Protein AF-0000000079072780 (afdb_homodimer)

Radius of gyration: 17.19 Å; Cα contacts (8 Å, |Δi|>4): 135; chains: 2; bounding box: 31×52×34 Å

Foldseek 3Di:
DDPVVVVVVVVVVVVVVVVLVVVLVVLLVQLVVCVVVPDDLVRSLVVCCVVCVVPDPSVVSVVSNVVD/DDPVVVVVVVVVVVVVVVVLVVVLVVLLVQLVVCVVVPDDLVRSLVVCCVVCVVPDPSVVSVVSNVVD

Structure (mmCIF, N/CA/C/O backbone):
data_AF-0000000079072780-model_v1
#
loop_
_entity.id
_entity.type
_entity.pdbx_description
1 polymer Transposase
#
loop_
_atom_site.group_PDB
_atom_site.id
_atom_site.type_symbol
_atom_site.label_atom_id
_atom_site.label_alt_id
_atom_site.label_comp_id
_atom_site.label_asym_id
_atom_site.label_entity_id
_atom_site.label_seq_id
_atom_site.pdbx_PDB_ins_code
_atom_site.Cartn_x
_atom_site.Cartn_y
_atom_site.Cartn_z
_atom_site.occupancy
_atom_site.B_iso_or_equiv
_atom_site.auth_seq_id
_atom_site.auth_comp_id
_atom_site.auth_asym_id
_atom_site.auth_atom_id
_atom_site.pdbx_PDB_model_num
ATOM 1 N N . MET A 1 1 ? 12.438 29.312 11.477 1 65.5 1 MET A N 1
ATOM 2 C CA . MET A 1 1 ? 11.305 28.688 10.812 1 65.5 1 MET A CA 1
ATOM 3 C C . MET A 1 1 ? 10 29.375 11.203 1 65.5 1 MET A C 1
ATOM 5 O O . MET A 1 1 ? 9.719 29.547 12.391 1 65.5 1 MET A O 1
ATOM 9 N N . ASP A 1 2 ? 9.375 30.031 10.156 1 84.44 2 ASP A N 1
ATOM 10 C CA . ASP A 1 2 ? 8.117 30.656 10.562 1 84.44 2 ASP A CA 1
ATOM 11 C C . ASP A 1 2 ? 7.027 29.609 10.781 1 84.44 2 ASP A C 1
ATOM 13 O O . ASP A 1 2 ? 7.254 28.422 10.562 1 84.44 2 ASP A O 1
ATOM 17 N N . TYR A 1 3 ? 5.973 30.078 11.461 1 81.06 3 TYR A N 1
ATOM 18 C CA . TYR A 1 3 ? 4.859 29.219 11.852 1 81.06 3 TYR A CA 1
ATOM 19 C C . TYR A 1 3 ? 4.363 28.391 10.672 1 81.06 3 TYR A C 1
ATOM 21 O O . TYR A 1 3 ? 4.102 27.203 10.805 1 81.06 3 TYR A O 1
ATOM 29 N N . GLU A 1 4 ? 4.332 28.953 9.531 1 85.56 4 GLU A N 1
ATOM 30 C CA . GLU A 1 4 ? 3.871 28.266 8.328 1 85.56 4 GLU A CA 1
ATOM 31 C C . GLU A 1 4 ? 4.848 27.172 7.906 1 85.56 4 GLU A C 1
ATOM 33 O O . GLU A 1 4 ? 4.43 26.109 7.473 1 85.56 4 GLU A O 1
ATOM 38 N N . GLU A 1 5 ? 6.113 27.453 8.078 1 88.81 5 GLU A N 1
ATOM 39 C CA . GLU A 1 5 ? 7.129 26.453 7.73 1 88.81 5 GLU A CA 1
ATOM 40 C C . GLU A 1 5 ? 7.039 25.234 8.633 1 88.81 5 GLU A C 1
ATOM 42 O O . GLU A 1 5 ? 7.223 24.109 8.18 1 88.81 5 GLU A O 1
ATOM 47 N N . LYS A 1 6 ? 6.715 25.5 9.844 1 85.62 6 LYS A N 1
ATOM 48 C CA . LYS A 1 6 ? 6.574 24.406 10.797 1 85.62 6 LYS A CA 1
ATOM 49 C C . LYS A 1 6 ? 5.363 23.531 10.469 1 85.62 6 LYS A C 1
ATOM 51 O O . LYS A 1 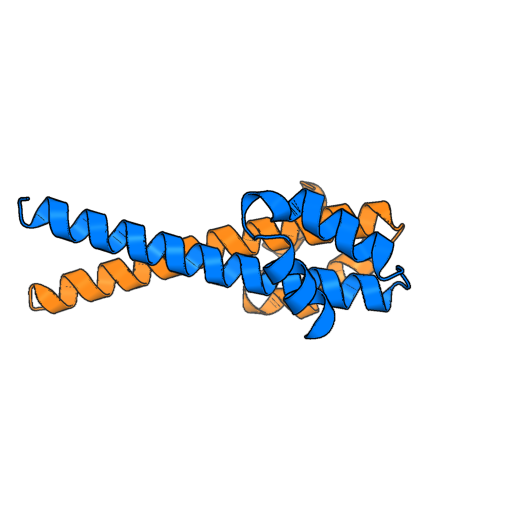6 ? 5.43 22.312 10.562 1 85.62 6 LYS A O 1
ATOM 56 N N . ILE A 1 7 ? 4.281 24.141 10.094 1 89 7 ILE A N 1
ATOM 57 C CA . ILE A 1 7 ? 3.068 23.422 9.734 1 89 7 ILE A CA 1
ATOM 58 C C . ILE A 1 7 ? 3.334 22.547 8.508 1 89 7 ILE A C 1
ATOM 60 O O . ILE A 1 7 ? 2.955 21.375 8.477 1 89 7 ILE A O 1
ATOM 64 N N . LEU A 1 8 ? 4.004 23 7.574 1 92.12 8 LEU A N 1
ATOM 65 C CA . LEU A 1 8 ? 4.301 22.281 6.34 1 92.12 8 LEU A CA 1
ATOM 66 C C . LEU A 1 8 ? 5.199 21.078 6.617 1 92.12 8 LEU A C 1
ATOM 68 O O . LEU A 1 8 ? 5.012 20.016 6.027 1 92.12 8 LEU A O 1
ATOM 72 N N . GLU A 1 9 ? 6.109 21.281 7.453 1 93.19 9 GLU A N 1
ATOM 73 C CA . GLU A 1 9 ? 6.988 20.172 7.824 1 93.19 9 GLU A CA 1
ATOM 74 C C . GLU A 1 9 ? 6.211 19.062 8.516 1 93.19 9 GLU A C 1
ATOM 76 O O . GLU A 1 9 ? 6.422 17.875 8.219 1 93.19 9 GLU A O 1
ATOM 81 N N . ARG A 1 10 ? 5.371 19.422 9.344 1 94.25 10 ARG A N 1
ATOM 82 C CA . ARG A 1 10 ? 4.562 18.438 10.055 1 94.25 10 ARG A CA 1
ATOM 83 C C . ARG A 1 10 ? 3.617 17.719 9.109 1 94.25 10 ARG A C 1
ATOM 85 O O . ARG A 1 10 ? 3.375 16.516 9.258 1 94.25 10 ARG A O 1
ATOM 92 N N . GLU A 1 11 ? 3.154 18.406 8.211 1 95.69 11 GLU A N 1
ATOM 93 C CA . GLU A 1 11 ? 2.311 17.812 7.184 1 95.69 11 GLU A CA 1
ATOM 94 C C . GLU A 1 11 ? 3.086 16.781 6.359 1 95.69 11 GLU A C 1
ATOM 96 O O . GLU A 1 11 ? 2.578 15.695 6.074 1 95.69 11 GLU A O 1
ATOM 101 N N . GLN A 1 12 ? 4.168 17.172 5.996 1 96.94 12 GLN A N 1
ATOM 102 C CA . GLN A 1 12 ? 4.996 16.266 5.199 1 96.94 12 GLN A CA 1
ATOM 103 C C . GLN A 1 12 ? 5.352 15.008 5.98 1 96.94 12 GLN A C 1
ATOM 105 O O . GLN A 1 12 ? 5.32 13.906 5.434 1 96.94 12 GLN A O 1
ATOM 110 N N . ASP A 1 13 ? 5.688 15.258 7.184 1 97.25 13 ASP A N 1
ATOM 111 C CA . ASP A 1 13 ? 5.992 14.109 8.031 1 97.25 13 ASP A CA 1
ATOM 112 C C . ASP A 1 13 ? 4.789 13.18 8.148 1 97.25 13 ASP A C 1
ATOM 114 O O . ASP A 1 13 ? 4.938 11.953 8.062 1 97.25 13 ASP A O 1
ATOM 118 N N . ALA A 1 14 ? 3.656 13.719 8.336 1 97.88 14 ALA A N 1
ATOM 119 C CA . ALA A 1 14 ? 2.432 12.938 8.461 1 97.88 14 ALA A CA 1
ATOM 120 C C . ALA A 1 14 ? 2.131 12.18 7.168 1 97.88 14 ALA A C 1
ATOM 122 O O . ALA A 1 14 ? 1.718 11.016 7.207 1 97.88 14 ALA A O 1
ATOM 123 N N . ARG A 1 15 ? 2.289 12.844 6.09 1 98.25 15 ARG A N 1
ATOM 124 C CA . ARG A 1 15 ? 2.057 12.203 4.801 1 98.25 15 ARG A CA 1
ATOM 125 C C . ARG A 1 15 ? 2.977 11 4.609 1 98.25 15 ARG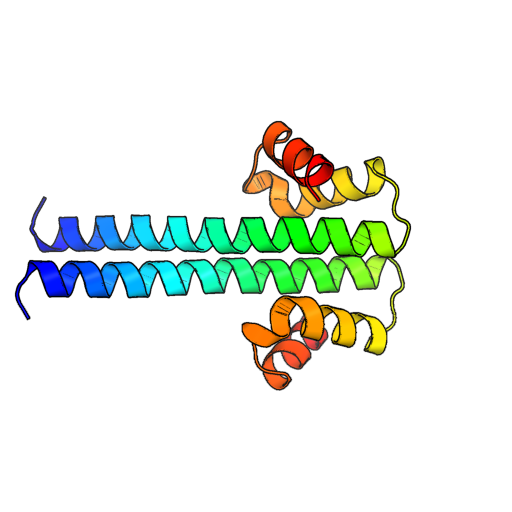 A C 1
ATOM 127 O O . ARG A 1 15 ? 2.537 9.945 4.152 1 98.25 15 ARG A O 1
ATOM 134 N N . GLU A 1 16 ? 4.176 11.234 4.953 1 98.06 16 GLU A N 1
ATOM 135 C CA . GLU A 1 16 ? 5.145 10.148 4.82 1 98.06 16 GLU A CA 1
ATOM 136 C C . GLU A 1 16 ? 4.789 8.977 5.73 1 98.06 16 GLU A C 1
ATOM 138 O O . GLU A 1 16 ? 4.941 7.82 5.344 1 98.06 16 GLU A O 1
ATOM 143 N N . GLU A 1 17 ? 4.371 9.297 6.863 1 97.88 17 GLU A N 1
ATOM 144 C CA . GLU A 1 17 ? 3.928 8.242 7.773 1 97.88 17 GLU A CA 1
ATOM 145 C C . GLU A 1 17 ? 2.732 7.488 7.203 1 97.88 17 GLU A C 1
ATOM 147 O O . GLU A 1 17 ? 2.686 6.258 7.266 1 97.88 17 GLU A O 1
ATOM 152 N N . GLY A 1 18 ? 1.812 8.211 6.73 1 98.31 18 GLY A N 1
ATOM 153 C CA . GLY A 1 18 ? 0.673 7.582 6.078 1 98.31 18 GLY A CA 1
ATOM 154 C C . GLY A 1 18 ? 1.067 6.699 4.91 1 98.31 18 GLY A C 1
ATOM 155 O O . GLY A 1 18 ? 0.564 5.582 4.773 1 98.31 18 GLY A O 1
ATOM 156 N N . LYS A 1 19 ? 1.923 7.227 4.16 1 98.5 19 LYS A N 1
ATOM 157 C CA . LYS A 1 19 ? 2.396 6.465 3.008 1 98.5 19 LYS A CA 1
ATOM 158 C C . LYS A 1 19 ? 3.043 5.152 3.443 1 98.5 19 LYS A C 1
ATOM 160 O O . LYS A 1 19 ? 2.781 4.102 2.855 1 98.5 19 LYS A O 1
ATOM 165 N N . GLU A 1 20 ? 3.828 5.273 4.426 1 98.12 20 GLU A N 1
ATOM 166 C CA . GLU A 1 20 ? 4.48 4.074 4.945 1 98.12 20 GLU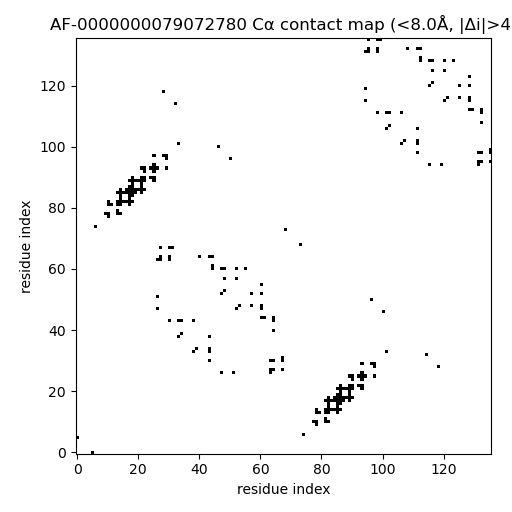 A CA 1
ATOM 167 C C . GLU A 1 20 ? 3.455 3.062 5.445 1 98.12 20 GLU A C 1
ATOM 169 O O . GLU A 1 20 ? 3.611 1.857 5.234 1 98.12 20 GLU A O 1
ATOM 174 N N . GLU A 1 21 ? 2.471 3.521 6.09 1 97.94 21 GLU A N 1
ATOM 175 C CA . GLU A 1 21 ? 1.407 2.635 6.555 1 97.94 21 GLU A CA 1
ATOM 176 C C . GLU A 1 21 ? 0.751 1.904 5.387 1 97.94 21 GLU A C 1
ATOM 178 O O . GLU A 1 21 ? 0.509 0.698 5.461 1 97.94 21 GLU A O 1
ATOM 183 N N . GLY A 1 22 ? 0.463 2.635 4.348 1 98.25 22 GLY A N 1
ATOM 184 C CA . GLY A 1 22 ? -0.118 2.025 3.162 1 98.25 22 GLY A CA 1
ATOM 185 C C . GLY A 1 22 ? 0.795 1.008 2.506 1 98.25 22 GLY A C 1
ATOM 186 O O . GLY A 1 22 ? 0.343 -0.056 2.078 1 98.25 22 GLY A O 1
ATOM 187 N N . LEU A 1 23 ? 2.02 1.329 2.477 1 98.44 23 LEU A N 1
ATOM 188 C CA . LEU A 1 23 ? 2.996 0.439 1.858 1 98.44 23 LEU A CA 1
ATOM 189 C C . LEU A 1 23 ? 3.143 -0.849 2.662 1 98.44 23 LEU A C 1
ATOM 191 O O . LEU A 1 23 ? 3.213 -1.938 2.088 1 98.44 23 LEU A O 1
ATOM 195 N N . LYS A 1 24 ? 3.146 -0.703 3.941 1 98.06 24 LYS A N 1
ATOM 196 C CA . LYS A 1 24 ? 3.258 -1.888 4.789 1 98.06 24 LYS A CA 1
ATOM 197 C C . LYS A 1 24 ? 2.068 -2.822 4.586 1 98.06 24 LYS A C 1
ATOM 199 O O . LYS A 1 24 ? 2.238 -4.039 4.508 1 98.06 24 LYS A O 1
ATOM 204 N N . ARG A 1 25 ? 0.965 -2.236 4.512 1 97.5 25 ARG A N 1
ATOM 205 C CA . ARG A 1 25 ? -0.217 -3.051 4.246 1 97.5 25 ARG A CA 1
ATOM 206 C C . ARG A 1 25 ? -0.115 -3.738 2.891 1 97.5 25 ARG A C 1
ATOM 208 O O . ARG A 1 25 ? -0.452 -4.918 2.76 1 97.5 25 ARG A O 1
ATOM 215 N N . GLY A 1 26 ? 0.344 -3.008 1.902 1 98 26 GLY A N 1
ATOM 216 C CA . GLY A 1 26 ? 0.527 -3.58 0.578 1 98 26 GLY A CA 1
ATOM 217 C C . GLY A 1 26 ? 1.47 -4.77 0.567 1 98 26 GLY A C 1
ATOM 218 O O . GLY A 1 26 ? 1.195 -5.781 -0.083 1 98 26 GLY A O 1
ATOM 219 N N . VAL A 1 27 ? 2.496 -4.645 1.298 1 98.19 27 VAL A N 1
ATOM 220 C CA . VAL A 1 27 ? 3.473 -5.723 1.385 1 98.19 27 VAL A CA 1
ATOM 221 C C . VAL A 1 27 ? 2.814 -6.969 1.974 1 98.19 27 VAL A C 1
ATOM 223 O O . VAL A 1 27 ? 2.965 -8.07 1.439 1 98.19 27 VAL A O 1
ATOM 226 N N . LYS A 1 28 ? 2.094 -6.785 3.006 1 97.44 28 LYS A N 1
ATOM 227 C CA . LYS A 1 28 ? 1.47 -7.914 3.688 1 97.44 28 LYS A CA 1
ATOM 228 C C . LYS A 1 28 ? 0.451 -8.609 2.785 1 97.44 28 LYS A C 1
ATOM 230 O O . LYS A 1 28 ? 0.376 -9.836 2.754 1 97.44 28 LYS A O 1
ATOM 235 N N . ILE A 1 29 ? -0.242 -7.828 2.09 1 97.19 29 ILE A N 1
ATOM 236 C CA . ILE A 1 29 ? -1.249 -8.367 1.183 1 97.19 29 ILE A CA 1
ATOM 237 C C . ILE A 1 29 ? -0.567 -9.133 0.051 1 97.19 29 ILE A C 1
ATOM 239 O O . ILE A 1 29 ? -1.007 -10.219 -0.323 1 97.19 29 ILE A O 1
ATOM 243 N N . LEU A 1 30 ? 0.454 -8.594 -0.52 1 97.31 30 LEU A N 1
ATOM 244 C CA . LEU A 1 30 ? 1.192 -9.266 -1.584 1 97.31 30 LEU A CA 1
ATOM 245 C C . LEU A 1 30 ? 1.716 -10.617 -1.112 1 97.31 30 LEU A C 1
ATOM 247 O O . LEU A 1 30 ? 1.527 -11.633 -1.79 1 97.31 30 LEU A O 1
ATOM 251 N N . VAL A 1 31 ? 2.34 -10.609 0.068 1 97.31 31 VAL A N 1
ATOM 252 C CA . VAL A 1 31 ? 2.918 -11.836 0.608 1 97.31 31 VAL A CA 1
ATOM 253 C C . VAL A 1 31 ? 1.826 -12.891 0.776 1 97.31 31 VAL A C 1
ATOM 255 O O . VAL A 1 31 ? 1.97 -14.023 0.304 1 97.31 31 VAL A O 1
ATOM 258 N N . SER A 1 32 ? 0.733 -12.477 1.414 1 96 32 SER A N 1
ATOM 259 C CA . SER A 1 32 ? -0.363 -13.406 1.656 1 96 32 SER A CA 1
ATOM 260 C C . SER A 1 32 ? -0.92 -13.961 0.347 1 96 32 SER A C 1
ATOM 262 O O . SER A 1 32 ? -1.194 -15.156 0.238 1 96 32 SER A O 1
ATOM 264 N N . SER A 1 33 ? -1.058 -13.148 -0.637 1 94.38 33 SER A N 1
ATOM 265 C CA . SER A 1 33 ? -1.631 -13.547 -1.918 1 94.38 33 SER A CA 1
ATOM 266 C C . SER A 1 33 ? -0.71 -14.516 -2.656 1 94.38 33 SER A C 1
ATOM 268 O O . SER A 1 33 ? -1.168 -15.516 -3.211 1 94.38 33 SER A O 1
ATOM 270 N N . LEU A 1 34 ? 0.53 -14.266 -2.645 1 93.69 34 LEU A N 1
ATOM 271 C CA . LEU A 1 34 ? 1.488 -15.102 -3.359 1 93.69 34 LEU A CA 1
ATOM 272 C C . LEU A 1 34 ? 1.656 -16.453 -2.668 1 93.69 34 LEU A C 1
ATOM 274 O O . LEU A 1 34 ? 1.853 -17.469 -3.33 1 93.69 34 LEU A O 1
ATOM 278 N N . LYS A 1 35 ? 1.539 -16.438 -1.363 1 93.69 35 LYS A N 1
ATOM 279 C CA . LYS A 1 35 ? 1.539 -17.703 -0.644 1 93.69 35 LYS A CA 1
ATOM 280 C C . LYS A 1 35 ? 0.334 -18.562 -1.033 1 93.69 35 LYS A C 1
ATOM 282 O O . LYS A 1 35 ? 0.465 -19.766 -1.246 1 93.69 35 LYS A 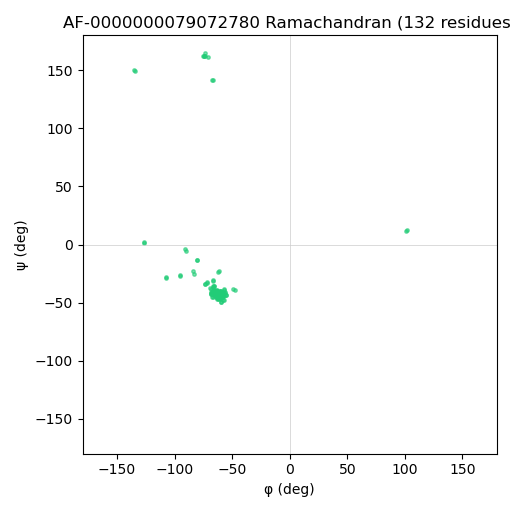O 1
ATOM 287 N N . ARG A 1 36 ? -0.693 -17.891 -1.177 1 89 36 ARG A N 1
ATOM 288 C CA . ARG A 1 36 ? -1.924 -18.578 -1.525 1 89 36 ARG A CA 1
ATOM 289 C C . ARG A 1 36 ? -1.833 -19.188 -2.924 1 89 36 ARG A C 1
ATOM 291 O O . ARG A 1 36 ? -2.385 -20.25 -3.184 1 89 36 ARG A O 1
ATOM 298 N N . THR A 1 37 ? -1.1 -18.578 -3.82 1 86.81 37 THR A N 1
ATOM 299 C CA . THR A 1 37 ? -1.002 -19.047 -5.195 1 86.81 37 THR A CA 1
ATOM 300 C C . THR A 1 37 ? 0.152 -20.047 -5.348 1 86.81 37 THR A C 1
ATOM 302 O O . THR A 1 37 ? 0.405 -20.547 -6.445 1 86.81 37 THR A O 1
ATOM 305 N N . GLY A 1 38 ? 0.899 -20.234 -4.324 1 87.19 38 GLY A N 1
ATOM 306 C CA . GLY A 1 38 ? 1.858 -21.328 -4.312 1 87.19 38 GLY A CA 1
ATOM 307 C C . GLY A 1 38 ? 3.279 -20.875 -4.594 1 87.19 38 GLY A C 1
ATOM 308 O O . GLY A 1 38 ? 4.148 -21.703 -4.891 1 87.19 38 GLY A O 1
ATOM 309 N N . ASN A 1 39 ? 3.525 -19.656 -4.562 1 91.81 39 ASN A N 1
ATOM 310 C CA . ASN A 1 39 ? 4.887 -19.156 -4.754 1 91.81 39 ASN A CA 1
ATOM 311 C C . ASN A 1 39 ? 5.793 -19.562 -3.594 1 91.81 39 ASN A C 1
ATOM 313 O O . ASN A 1 39 ? 5.363 -19.578 -2.439 1 91.81 39 ASN A O 1
ATOM 317 N N . THR A 1 40 ? 6.984 -19.875 -3.961 1 94.12 40 THR A N 1
ATOM 318 C CA . THR A 1 40 ? 7.953 -20.234 -2.926 1 94.12 40 THR A CA 1
ATOM 319 C C . THR A 1 40 ? 8.414 -18.984 -2.174 1 94.12 40 THR A C 1
ATOM 321 O O . THR A 1 40 ? 8.211 -17.859 -2.641 1 94.12 40 THR A O 1
ATOM 324 N N . LYS A 1 41 ? 9.016 -19.141 -0.96 1 94.88 41 LYS A N 1
ATOM 325 C CA . LYS A 1 41 ? 9.555 -18.031 -0.183 1 94.88 41 LYS A CA 1
ATOM 326 C C . LYS A 1 41 ? 10.562 -17.219 -1.001 1 94.88 41 LYS A C 1
ATOM 328 O O . LYS A 1 41 ? 10.594 -15.992 -0.922 1 94.88 41 LYS A O 1
ATOM 333 N N . GLN A 1 42 ? 11.398 -17.875 -1.692 1 95.81 42 GLN A N 1
ATOM 334 C CA . GLN A 1 42 ? 12.422 -17.234 -2.508 1 95.81 42 GLN A CA 1
ATOM 335 C C . GLN A 1 42 ? 11.789 -16.359 -3.588 1 95.81 42 GLN A C 1
ATOM 337 O O . GLN A 1 42 ? 12.25 -15.242 -3.842 1 95.81 42 GLN A O 1
ATOM 342 N N . GLU A 1 43 ? 10.773 -16.891 -4.18 1 94.25 43 GLU A N 1
ATOM 343 C CA . GLU A 1 43 ? 10.078 -16.141 -5.219 1 94.25 43 GLU A CA 1
ATOM 344 C C . GLU A 1 43 ? 9.406 -14.898 -4.641 1 94.25 43 GLU A C 1
ATOM 346 O O . GLU A 1 43 ? 9.461 -13.828 -5.242 1 94.25 43 GLU A O 1
ATOM 351 N N . ILE A 1 44 ? 8.797 -15.102 -3.51 1 96.38 44 ILE A N 1
ATOM 352 C CA . ILE A 1 44 ? 8.102 -14 -2.855 1 96.38 44 ILE A CA 1
ATOM 353 C C . ILE A 1 44 ? 9.102 -12.922 -2.459 1 96.38 44 ILE A C 1
ATOM 355 O O . ILE A 1 44 ? 8.883 -11.734 -2.717 1 96.38 44 ILE A O 1
ATOM 359 N N . MET A 1 45 ? 10.258 -13.312 -1.862 1 96.88 45 MET A N 1
ATOM 360 C CA . MET A 1 45 ? 11.273 -12.359 -1.444 1 96.88 45 MET A CA 1
ATOM 361 C C . MET A 1 45 ? 11.805 -11.57 -2.639 1 96.88 45 MET A C 1
ATOM 363 O O . MET A 1 45 ? 12.039 -10.367 -2.541 1 96.88 45 MET A O 1
ATOM 367 N N . HIS A 1 46 ? 11.992 -12.188 -3.734 1 96.25 46 HIS A N 1
ATOM 368 C CA . HIS A 1 46 ? 12.469 -11.523 -4.941 1 96.25 46 HIS A CA 1
ATOM 369 C C . HIS A 1 46 ? 11.492 -10.445 -5.398 1 96.25 46 HIS A C 1
ATOM 371 O O . HIS A 1 46 ? 11.898 -9.328 -5.73 1 96.25 46 HIS A O 1
ATOM 377 N N . LEU A 1 47 ? 10.203 -10.789 -5.383 1 95.38 47 LEU A N 1
ATOM 378 C CA . LEU A 1 47 ? 9.18 -9.828 -5.789 1 95.38 47 LEU A CA 1
ATOM 379 C C . LEU A 1 47 ? 9.102 -8.664 -4.805 1 95.38 47 LEU A C 1
ATOM 381 O O . LEU A 1 47 ? 8.914 -7.516 -5.211 1 95.38 47 LEU A O 1
ATOM 385 N N . LEU A 1 48 ? 9.227 -8.977 -3.506 1 97.5 48 LEU A N 1
ATOM 386 C CA . LEU A 1 48 ? 9.242 -7.918 -2.504 1 97.5 48 LEU A CA 1
ATOM 387 C C . LEU A 1 48 ? 10.414 -6.969 -2.73 1 97.5 48 LEU A C 1
ATOM 389 O O . LEU A 1 48 ? 10.25 -5.746 -2.668 1 97.5 48 LEU A O 1
ATOM 393 N N . GLU A 1 49 ? 11.555 -7.488 -2.967 1 97.5 49 GLU A N 1
ATOM 394 C CA . GLU A 1 49 ? 12.734 -6.668 -3.197 1 97.5 49 GLU A CA 1
ATOM 395 C C . GLU A 1 49 ? 12.562 -5.785 -4.43 1 97.5 49 GLU A C 1
ATOM 397 O O . GLU A 1 49 ? 12.914 -4.602 -4.41 1 97.5 49 GLU A O 1
ATOM 402 N N . GLN A 1 50 ? 12.031 -6.277 -5.438 1 96.81 50 GLN A N 1
ATOM 403 C CA . GLN A 1 50 ? 11.836 -5.562 -6.695 1 96.81 50 GLN A CA 1
ATOM 404 C C . GLN A 1 50 ? 10.852 -4.41 -6.531 1 96.81 50 GLN A C 1
ATOM 406 O O . GLN A 1 50 ? 11.039 -3.34 -7.113 1 96.81 50 GLN A O 1
ATOM 411 N N . ASN A 1 51 ? 9.812 -4.699 -5.832 1 97.31 51 ASN A N 1
ATOM 412 C CA . ASN A 1 51 ? 8.703 -3.75 -5.812 1 97.31 51 ASN A CA 1
ATOM 413 C C . ASN A 1 51 ? 8.781 -2.824 -4.602 1 97.31 51 ASN A C 1
ATOM 415 O O . ASN A 1 51 ? 8.297 -1.692 -4.648 1 97.31 51 ASN A O 1
ATOM 419 N N . TYR A 1 52 ? 9.445 -3.346 -3.51 1 98.06 52 TYR A N 1
ATOM 420 C CA . TYR A 1 52 ? 9.414 -2.578 -2.27 1 98.06 52 TYR A CA 1
ATOM 421 C C . TYR A 1 52 ? 10.82 -2.344 -1.733 1 98.06 52 TYR A C 1
ATOM 423 O O . TYR A 1 52 ? 10.992 -1.739 -0.673 1 98.06 52 TYR A O 1
ATOM 431 N N . GLY A 1 53 ? 11.766 -2.805 -2.439 1 97.44 53 GLY A N 1
ATOM 432 C CA . GLY A 1 53 ? 13.141 -2.713 -1.979 1 97.44 53 GLY A CA 1
ATOM 433 C C . GLY A 1 53 ? 13.617 -1.284 -1.801 1 97.44 53 GLY A C 1
ATOM 434 O O . GLY A 1 53 ? 14.594 -1.032 -1.088 1 97.44 53 GLY A O 1
ATOM 435 N N . SER A 1 54 ? 12.992 -0.286 -2.482 1 97.19 54 SER A N 1
ATOM 436 C CA . SER A 1 54 ? 13.344 1.12 -2.318 1 97.19 54 SER A CA 1
ATOM 437 C C . SER A 1 54 ? 12.695 1.714 -1.074 1 97.19 54 SER A C 1
ATOM 439 O O . SER A 1 54 ? 13.078 2.795 -0.622 1 97.19 54 SER A O 1
ATOM 441 N N . ASP A 1 55 ? 11.781 0.986 -0.564 1 97.69 55 ASP A N 1
ATOM 442 C CA . ASP A 1 55 ? 11.008 1.513 0.553 1 97.69 55 ASP A CA 1
ATOM 443 C C . ASP A 1 55 ? 11.391 0.823 1.861 1 97.69 55 ASP A C 1
ATOM 445 O O . ASP A 1 55 ? 11.258 1.409 2.938 1 97.69 55 ASP A O 1
ATOM 449 N N . PHE A 1 56 ? 11.82 -0.355 1.852 1 98 56 PHE A N 1
ATOM 450 C CA . PHE A 1 56 ? 12.109 -1.164 3.029 1 98 56 PHE A CA 1
ATOM 451 C C . PHE A 1 56 ? 13.445 -1.879 2.883 1 98 56 PHE A C 1
ATOM 453 O O . PHE A 1 56 ? 13.852 -2.223 1.771 1 98 56 PHE A O 1
ATOM 460 N N . THR A 1 57 ? 14.039 -2.066 4.023 1 97.31 57 THR A N 1
ATOM 461 C CA . THR A 1 57 ? 15.273 -2.844 4.02 1 97.31 57 THR A CA 1
ATOM 462 C C . THR A 1 57 ? 14.984 -4.328 3.832 1 97.31 57 THR A C 1
ATOM 464 O O . THR A 1 57 ? 13.852 -4.773 4.043 1 97.31 57 THR A O 1
ATOM 467 N N . ASP A 1 58 ? 16.047 -5.086 3.436 1 96.12 58 ASP A N 1
ATOM 468 C CA . ASP A 1 58 ? 15.898 -6.531 3.297 1 96.12 58 ASP A CA 1
ATOM 469 C C . ASP A 1 58 ? 15.414 -7.164 4.598 1 96.12 58 ASP A C 1
ATOM 471 O O . ASP A 1 58 ? 14.594 -8.086 4.574 1 96.12 58 ASP A O 1
ATOM 475 N N . GLU A 1 59 ? 15.977 -6.664 5.66 1 97.12 59 GLU A N 1
ATOM 476 C CA . GLU A 1 59 ? 15.594 -7.199 6.961 1 97.12 59 GLU A CA 1
ATOM 477 C C . GLU A 1 59 ? 14.109 -6.977 7.234 1 97.12 59 GLU A C 1
ATOM 479 O O . GLU A 1 59 ? 13.422 -7.875 7.727 1 97.12 59 GLU A O 1
ATOM 484 N N . GLN A 1 60 ? 13.617 -5.84 6.941 1 97.44 60 GLN A N 1
ATOM 485 C CA . GLN A 1 60 ? 12.203 -5.539 7.105 1 97.44 60 GLN A CA 1
ATOM 486 C C . GLN A 1 60 ? 11.344 -6.43 6.215 1 97.44 60 GLN A C 1
ATOM 488 O O . GLN A 1 60 ? 10.32 -6.953 6.652 1 97.44 60 GLN A O 1
ATOM 493 N N . LEU A 1 61 ? 11.719 -6.559 5.031 1 97.88 61 LEU A N 1
ATOM 494 C CA . LEU A 1 61 ? 10.977 -7.395 4.098 1 97.88 61 LEU A CA 1
ATOM 495 C C . LEU A 1 61 ? 10.93 -8.844 4.578 1 97.88 61 LEU A C 1
ATOM 497 O O . LEU A 1 61 ? 9.898 -9.5 4.48 1 97.88 61 LEU A O 1
ATOM 501 N N . GLU A 1 62 ? 12.031 -9.336 5.07 1 97 62 GLU A N 1
ATOM 502 C CA . GLU A 1 62 ? 12.07 -10.68 5.637 1 97 62 GLU A CA 1
ATOM 503 C C . GLU A 1 62 ? 11.102 -10.82 6.809 1 97 62 GLU A 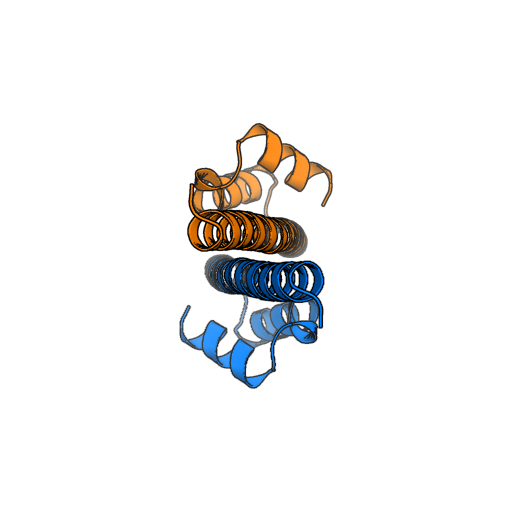C 1
ATOM 505 O O . GLU A 1 62 ? 10.453 -11.852 6.969 1 97 62 GLU A O 1
ATOM 510 N N . ASN A 1 63 ? 11.062 -9.82 7.598 1 97.38 63 ASN A N 1
ATOM 511 C CA . ASN A 1 63 ? 10.141 -9.836 8.727 1 97.38 63 ASN A CA 1
ATOM 512 C C . ASN A 1 63 ? 8.688 -9.883 8.258 1 97.38 63 ASN A C 1
ATOM 514 O O . ASN A 1 63 ? 7.867 -10.594 8.852 1 97.38 63 ASN A O 1
ATOM 518 N N . PHE A 1 64 ? 8.398 -9.141 7.242 1 96.44 64 PHE A N 1
ATOM 519 C CA . PHE A 1 64 ? 7.047 -9.172 6.691 1 96.44 64 PHE A CA 1
ATOM 520 C C . PHE A 1 64 ? 6.695 -10.578 6.207 1 96.44 64 PHE A C 1
ATOM 522 O O . PHE A 1 64 ? 5.574 -11.047 6.406 1 96.44 64 PHE A O 1
ATOM 529 N N . LEU A 1 65 ? 7.656 -11.148 5.477 1 95.81 65 LEU A N 1
ATOM 530 C CA . LEU A 1 65 ? 7.465 -12.5 4.945 1 95.81 65 LEU A CA 1
ATOM 531 C C . LEU A 1 65 ? 7.176 -13.484 6.07 1 95.81 65 LEU A C 1
ATOM 533 O O . LEU A 1 65 ? 6.32 -14.367 5.922 1 95.81 65 LEU A O 1
ATOM 537 N N . LYS A 1 66 ? 7.879 -13.281 7.184 1 93.56 66 LYS A N 1
ATOM 538 C CA . LYS A 1 66 ? 7.738 -14.195 8.312 1 93.56 66 LYS A CA 1
ATOM 539 C C . LYS A 1 66 ? 6.41 -13.984 9.031 1 93.56 66 LYS A C 1
ATOM 541 O O . LYS A 1 66 ? 5.805 -14.938 9.531 1 93.56 66 LYS A O 1
ATOM 546 N N . GLU A 1 67 ? 5.91 -12.773 9.094 1 90.69 67 GLU A N 1
ATOM 547 C CA . GLU A 1 67 ? 4.723 -12.398 9.852 1 90.69 67 GLU A CA 1
ATOM 548 C C . GLU A 1 67 ? 3.449 -12.695 9.07 1 90.69 67 GLU A C 1
ATOM 550 O O . GLU A 1 67 ? 2.359 -12.75 9.648 1 90.69 67 GLU A O 1
ATOM 555 N N . SER A 1 68 ? 3.594 -12.719 7.848 1 82.75 68 SER A N 1
ATOM 556 C CA . SER A 1 68 ? 2.408 -12.875 7.012 1 82.75 68 SER A CA 1
ATOM 557 C C . SER A 1 68 ? 2.131 -14.344 6.707 1 82.75 68 SER A C 1
ATOM 559 O O . SER A 1 68 ? 0.973 -14.75 6.613 1 82.75 68 SER A O 1
ATOM 561 N N . MET B 1 1 ? -11.836 27.047 16.109 1 65.25 1 MET B N 1
ATOM 562 C CA . MET B 1 1 ? -10.719 26.109 16.062 1 65.25 1 MET B CA 1
ATOM 563 C C . MET B 1 1 ? -9.406 26.812 16.406 1 65.25 1 MET B C 1
ATOM 565 O O . MET B 1 1 ? -9.102 27.859 15.836 1 65.25 1 MET B O 1
ATOM 569 N N . ASP B 1 2 ? -8.812 26.359 17.594 1 84.31 2 ASP B N 1
ATOM 570 C CA . ASP B 1 2 ? -7.551 27.016 17.875 1 84.31 2 ASP B CA 1
ATOM 571 C C . ASP B 1 2 ? -6.457 26.578 16.906 1 84.31 2 ASP B C 1
ATOM 573 O O . ASP B 1 2 ? -6.668 25.656 16.109 1 84.31 2 ASP B O 1
ATOM 577 N N . TYR B 1 3 ? -5.406 27.422 16.859 1 81.31 3 TYR B N 1
ATOM 578 C CA . TYR B 1 3 ? -4.289 27.203 15.945 1 81.31 3 TYR B CA 1
ATOM 579 C C . TYR B 1 3 ? -3.787 25.766 16 1 81.31 3 TYR B C 1
ATOM 581 O O . TYR B 1 3 ? -3.52 25.156 14.977 1 81.31 3 TYR B O 1
ATOM 589 N N . GLU B 1 4 ? -3.756 25.219 17.141 1 86 4 GLU B N 1
ATOM 590 C CA . GLU B 1 4 ? -3.297 23.844 17.328 1 86 4 GLU B CA 1
ATOM 591 C C . GLU B 1 4 ? -4.273 22.844 16.703 1 86 4 GLU B C 1
ATOM 593 O O . GLU B 1 4 ? -3.861 21.844 16.125 1 86 4 GLU B O 1
ATOM 598 N N . GLU B 1 5 ? -5.535 23.125 16.812 1 88.88 5 GLU B N 1
ATOM 599 C CA . GLU B 1 5 ? -6.555 22.25 16.25 1 88.88 5 GLU B CA 1
ATOM 600 C C . GLU B 1 5 ? -6.465 22.234 14.719 1 88.88 5 GLU B C 1
ATOM 602 O O . GLU B 1 5 ? -6.652 21.188 14.094 1 88.88 5 GLU B O 1
ATOM 607 N N . LYS B 1 6 ? -6.129 23.359 14.188 1 85.69 6 LYS B N 1
ATOM 608 C CA . LYS B 1 6 ? -5.988 23.453 12.742 1 85.69 6 LYS B CA 1
ATOM 609 C C . LYS B 1 6 ? -4.777 22.656 12.258 1 85.69 6 LYS B C 1
ATOM 611 O O . LYS B 1 6 ? -4.84 21.984 11.219 1 85.69 6 LYS B O 1
ATOM 616 N N . ILE B 1 7 ? -3.693 22.734 12.938 1 89.19 7 ILE B N 1
ATOM 617 C CA . ILE B 1 7 ? -2.479 22 12.594 1 89.19 7 ILE B CA 1
ATOM 618 C C . ILE B 1 7 ? -2.748 20.5 12.648 1 89.19 7 ILE B C 1
ATOM 620 O O . ILE B 1 7 ? -2.369 19.75 11.734 1 89.19 7 ILE B O 1
ATOM 624 N N . LEU B 1 8 ? -3.434 20.031 13.602 1 92 8 LEU B N 1
ATOM 625 C CA . LEU B 1 8 ? -3.73 18.625 13.781 1 92 8 LEU B CA 1
ATOM 626 C C . LEU B 1 8 ? -4.629 18.109 12.656 1 92 8 LEU B C 1
ATOM 628 O O . LEU B 1 8 ? -4.445 17 12.164 1 92 8 LEU B O 1
ATOM 632 N N . GLU B 1 9 ? -5.535 18.891 12.297 1 93.25 9 GLU B N 1
ATOM 633 C CA . GLU B 1 9 ? -6.414 18.516 11.195 1 93.25 9 GLU B CA 1
ATOM 634 C C . GLU B 1 9 ? -5.633 18.375 9.891 1 93.25 9 GLU B C 1
ATOM 636 O O . GLU B 1 9 ? -5.844 17.438 9.133 1 93.25 9 GLU B O 1
ATOM 641 N N . ARG B 1 10 ? -4.801 19.25 9.68 1 94.38 10 ARG B N 1
ATOM 642 C CA . ARG B 1 10 ? -3.996 19.219 8.461 1 94.38 10 ARG B CA 1
ATOM 643 C C . ARG B 1 10 ? -3.051 18.031 8.461 1 94.38 10 ARG B C 1
ATOM 645 O O . ARG B 1 10 ? -2.803 17.422 7.418 1 94.38 10 ARG B O 1
ATOM 652 N N . GLU B 1 11 ? -2.574 17.75 9.555 1 95.69 11 GLU B N 1
ATOM 653 C CA . GLU B 1 11 ? -1.733 16.562 9.703 1 95.69 11 GLU B CA 1
ATOM 654 C C . GLU B 1 11 ? -2.512 15.297 9.383 1 95.69 11 GLU B C 1
ATOM 656 O O . GLU B 1 11 ? -2.006 14.406 8.695 1 95.69 11 GLU B O 1
ATOM 661 N N . GLN B 1 12 ? -3.605 15.234 9.906 1 97 12 GLN B N 1
ATOM 662 C CA . GLN B 1 12 ? -4.438 14.055 9.672 1 97 12 GLN B CA 1
ATOM 663 C C . GLN B 1 12 ? -4.793 13.914 8.195 1 97 12 GLN B C 1
ATOM 665 O O . GLN B 1 12 ? -4.762 12.812 7.645 1 97 12 GLN B O 1
ATOM 67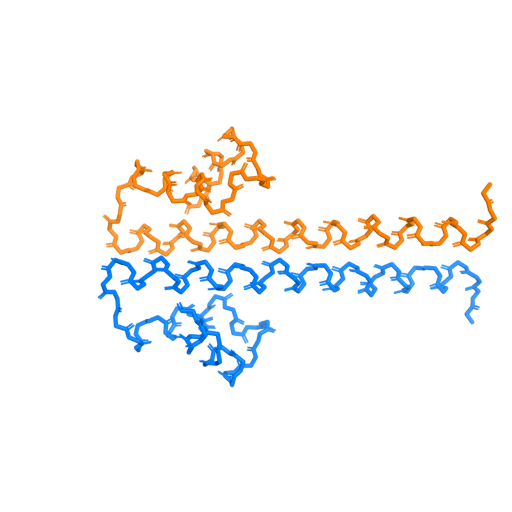0 N N . ASP B 1 13 ? -5.121 15.023 7.664 1 97.25 13 ASP B N 1
ATOM 671 C CA . ASP B 1 13 ? -5.422 15 6.238 1 97.25 13 ASP B CA 1
ATOM 672 C C . ASP B 1 13 ? -4.219 14.523 5.426 1 97.25 13 ASP B C 1
ATOM 674 O O . ASP B 1 13 ? -4.367 13.719 4.504 1 97.25 13 ASP B O 1
ATOM 678 N N . ALA B 1 14 ? -3.086 15.016 5.754 1 97.88 14 ALA B N 1
ATOM 679 C CA . ALA B 1 14 ? -1.86 14.633 5.055 1 97.88 14 ALA B CA 1
ATOM 680 C C . ALA B 1 14 ? -1.562 13.148 5.234 1 97.88 14 ALA B C 1
ATOM 682 O O . ALA B 1 14 ? -1.145 12.477 4.293 1 97.88 14 ALA B O 1
ATOM 683 N N . ARG B 1 15 ? -1.715 12.688 6.41 1 98.25 15 ARG B N 1
ATOM 684 C CA . ARG B 1 15 ? -1.482 11.273 6.684 1 98.25 15 ARG B CA 1
ATOM 685 C C . ARG B 1 15 ? -2.402 10.391 5.844 1 98.25 15 ARG B C 1
ATOM 687 O O . ARG B 1 15 ? -1.963 9.391 5.277 1 98.25 15 ARG B O 1
ATOM 694 N N . GLU B 1 16 ? -3.607 10.805 5.828 1 98.06 16 GLU B N 1
ATOM 695 C CA . GLU B 1 16 ? -4.574 10.047 5.047 1 98.06 16 GLU B CA 1
ATOM 696 C C . GLU B 1 16 ? -4.215 10.055 3.562 1 98.06 16 GLU B C 1
ATOM 698 O O . GLU B 1 16 ? -4.359 9.047 2.875 1 98.06 16 GLU B O 1
ATOM 703 N N . GLU B 1 17 ? -3.807 11.156 3.129 1 97.88 17 GLU B N 1
ATOM 704 C CA . GLU B 1 17 ? -3.363 11.242 1.741 1 97.88 17 GLU B CA 1
ATOM 705 C C . GLU B 1 17 ? -2.166 10.328 1.486 1 97.88 17 GLU B C 1
ATOM 707 O O . GLU B 1 17 ? -2.115 9.633 0.472 1 97.88 17 GLU B O 1
ATOM 712 N N . GLY B 1 18 ? -1.236 10.391 2.344 1 98.31 18 GLY B N 1
ATOM 713 C CA . GLY B 1 18 ? -0.096 9.492 2.238 1 98.31 18 GLY B CA 1
ATOM 714 C C . GLY B 1 18 ? -0.486 8.023 2.242 1 98.31 18 GLY B C 1
ATOM 715 O O . GLY B 1 18 ? 0.021 7.242 1.439 1 98.31 18 GLY B O 1
ATOM 716 N N . LYS B 1 19 ? -1.348 7.75 3.113 1 98.56 19 LYS B N 1
ATOM 717 C CA . LYS B 1 19 ? -1.82 6.371 3.207 1 98.56 19 LYS B CA 1
ATOM 718 C C . LYS B 1 19 ? -2.463 5.922 1.898 1 98.56 19 LYS B C 1
ATOM 720 O O . LYS B 1 19 ? -2.193 4.82 1.416 1 98.56 19 LYS B O 1
ATOM 725 N N . GLU B 1 20 ? -3.238 6.77 1.39 1 98.12 20 GLU B N 1
ATOM 726 C CA . GLU B 1 20 ? -3.887 6.457 0.119 1 98.12 20 GLU B CA 1
ATOM 727 C C . GLU B 1 20 ? -2.859 6.238 -0.986 1 98.12 20 GLU B C 1
ATOM 729 O O . GLU B 1 20 ? -3.012 5.34 -1.814 1 98.12 20 GLU B O 1
ATOM 734 N N . GLU B 1 21 ? -1.878 7.039 -1.009 1 98 21 GLU B N 1
ATOM 735 C CA . GLU B 1 21 ? -0.811 6.871 -1.99 1 98 21 GLU B CA 1
ATOM 736 C C . GLU B 1 21 ? -0.154 5.496 -1.859 1 98 21 GLU B C 1
ATOM 738 O O . GLU B 1 21 ? 0.093 4.824 -2.861 1 98 21 GLU B O 1
ATOM 743 N N . GLY B 1 22 ? 0.131 5.121 -0.654 1 98.25 22 GLY B N 1
ATOM 744 C CA . GLY B 1 22 ? 0.716 3.811 -0.414 1 98.25 22 GLY B CA 1
ATOM 745 C C . GLY B 1 22 ? -0.194 2.666 -0.822 1 98.25 22 GLY B C 1
ATOM 746 O O . GLY B 1 22 ? 0.263 1.68 -1.403 1 98.25 22 GLY B O 1
ATOM 747 N N . LEU B 1 23 ? -1.418 2.83 -0.543 1 98.44 23 LEU B N 1
ATOM 748 C CA . LEU B 1 23 ? -2.391 1.796 -0.876 1 98.44 23 LEU B CA 1
ATOM 749 C C . LEU B 1 23 ? -2.529 1.646 -2.387 1 98.44 23 LEU B C 1
ATOM 751 O O . LEU B 1 23 ? -2.594 0.527 -2.9 1 98.44 23 LEU B O 1
ATOM 755 N N . LYS B 1 24 ? -2.535 2.75 -3.061 1 98.06 24 LYS B N 1
ATOM 756 C CA . LYS B 1 24 ? -2.639 2.701 -4.516 1 98.06 24 LYS B CA 1
ATOM 757 C C . LYS B 1 24 ? -1.443 1.974 -5.125 1 98.06 24 LYS B C 1
ATOM 759 O O . LYS B 1 24 ? -1.604 1.164 -6.043 1 98.06 24 LYS B O 1
ATOM 764 N N . ARG B 1 25 ? -0.346 2.289 -4.613 1 97.56 25 ARG B N 1
ATOM 765 C CA . ARG B 1 25 ? 0.842 1.59 -5.09 1 97.56 25 ARG B CA 1
ATOM 766 C C . ARG B 1 25 ? 0.749 0.094 -4.805 1 97.56 25 ARG B C 1
ATOM 768 O O . ARG B 1 25 ? 1.091 -0.728 -5.656 1 97.56 25 ARG B O 1
ATOM 775 N N . GLY B 1 26 ? 0.291 -0.249 -3.621 1 98 26 GLY B N 1
ATOM 776 C CA . GLY B 1 26 ? 0.114 -1.647 -3.266 1 98 26 GLY B CA 1
ATOM 777 C C . GLY B 1 26 ? -0.823 -2.389 -4.199 1 98 26 GLY B C 1
ATOM 778 O O . GLY B 1 26 ? -0.54 -3.518 -4.605 1 98 26 GLY B O 1
ATOM 779 N N . VAL B 1 27 ? -1.866 -1.751 -4.539 1 98.25 27 VAL B N 1
ATOM 780 C CA . VAL B 1 27 ? -2.838 -2.35 -5.449 1 98.25 27 VAL B CA 1
ATOM 781 C C . VAL B 1 27 ? -2.178 -2.641 -6.793 1 98.25 27 VAL B C 1
ATOM 783 O O . VAL B 1 27 ? -2.322 -3.736 -7.34 1 98.25 27 VAL B O 1
ATOM 786 N N . LYS B 1 28 ? -1.461 -1.697 -7.289 1 97.5 28 LYS B N 1
ATOM 787 C CA . LYS B 1 28 ? -0.836 -1.843 -8.602 1 97.5 28 LYS B CA 1
ATOM 788 C C . LYS B 1 28 ? 0.19 -2.973 -8.594 1 97.5 28 LYS B C 1
ATOM 790 O O . LYS B 1 28 ? 0.269 -3.748 -9.555 1 97.5 28 LYS B O 1
ATOM 795 N N . ILE B 1 29 ? 0.89 -3.033 -7.551 1 97.25 29 ILE B N 1
ATOM 796 C CA . ILE B 1 29 ? 1.903 -4.074 -7.422 1 97.25 29 ILE B CA 1
ATOM 797 C C . ILE B 1 29 ? 1.229 -5.445 -7.34 1 97.25 29 ILE B C 1
ATOM 799 O O . ILE B 1 29 ? 1.674 -6.402 -7.977 1 97.25 29 ILE B O 1
ATOM 803 N N . LEU B 1 30 ? 0.203 -5.586 -6.57 1 97.31 30 LEU B N 1
ATOM 804 C CA . LEU B 1 30 ? -0.527 -6.844 -6.449 1 97.31 30 LEU B CA 1
ATOM 805 C C . LEU B 1 30 ? -1.05 -7.297 -7.809 1 97.31 30 LEU B C 1
ATOM 807 O O . LEU B 1 30 ? -0.855 -8.453 -8.195 1 97.31 30 LEU B O 1
ATOM 811 N N . VAL B 1 31 ? -1.68 -6.355 -8.516 1 97.38 31 VAL B N 1
ATOM 812 C CA . VAL B 1 31 ? -2.256 -6.684 -9.812 1 97.38 31 VAL B CA 1
ATOM 813 C C . VAL B 1 31 ? -1.16 -7.188 -10.75 1 97.38 31 VAL B C 1
ATOM 815 O O . VAL B 1 31 ? -1.296 -8.25 -11.359 1 97.38 31 VAL B O 1
ATOM 818 N N . SER B 1 32 ? -0.07 -6.418 -10.82 1 95.94 32 SER B N 1
ATOM 819 C CA . SER B 1 32 ? 1.029 -6.785 -11.711 1 95.94 32 SER B CA 1
ATOM 820 C C . SER B 1 32 ? 1.597 -8.156 -11.344 1 95.94 32 SER B C 1
ATOM 822 O O . SER B 1 32 ? 1.884 -8.969 -12.227 1 95.94 32 SER B O 1
ATOM 824 N N . SER B 1 33 ? 1.73 -8.43 -10.102 1 94.38 33 SER B N 1
ATOM 825 C CA . SER B 1 33 ? 2.312 -9.688 -9.633 1 94.38 33 SER B CA 1
ATOM 826 C C . SER B 1 33 ? 1.4 -10.867 -9.945 1 94.38 33 SER B C 1
ATOM 828 O O . SER B 1 33 ? 1.865 -11.914 -10.406 1 94.38 33 SER B O 1
ATOM 830 N N . LEU B 1 34 ? 0.156 -10.719 -9.766 1 93.69 34 LEU B N 1
ATOM 831 C CA . LEU B 1 34 ? -0.794 -11.805 -9.992 1 93.69 34 LEU B CA 1
ATOM 832 C C . LEU B 1 34 ? -0.955 -12.078 -11.484 1 93.69 34 LEU B C 1
ATOM 834 O O . LEU B 1 34 ? -1.134 -13.234 -11.891 1 93.69 34 LEU B O 1
ATOM 838 N N . LYS B 1 35 ? -0.839 -11.031 -12.266 1 93.69 35 LYS B N 1
ATOM 839 C CA . LYS B 1 35 ? -0.835 -11.242 -13.711 1 93.69 35 LYS B CA 1
ATOM 840 C C . LYS B 1 35 ? 0.377 -12.055 -14.141 1 93.69 35 LYS B C 1
ATOM 842 O O . LYS B 1 35 ? 0.256 -12.961 -14.969 1 93.69 35 LYS B O 1
ATOM 847 N N . ARG B 1 36 ? 1.41 -11.734 -13.516 1 88.81 36 ARG B N 1
ATOM 848 C CA . ARG B 1 36 ? 2.646 -12.43 -13.859 1 88.81 36 ARG B CA 1
ATOM 849 C C . ARG B 1 36 ? 2.568 -13.906 -13.477 1 88.81 36 ARG B C 1
ATOM 851 O O . ARG B 1 36 ? 3.129 -14.766 -14.164 1 88.81 36 ARG B O 1
ATOM 858 N N . THR B 1 37 ? 1.832 -14.273 -12.453 1 86.81 37 THR B N 1
ATOM 859 C CA . THR B 1 37 ? 1.742 -15.648 -11.984 1 86.81 37 THR B CA 1
ATOM 860 C C . THR B 1 37 ? 0.59 -16.375 -12.664 1 86.81 37 THR B C 1
ATOM 862 O O . THR B 1 37 ? 0.345 -17.562 -12.391 1 86.81 37 THR B O 1
ATOM 865 N N . GLY B 1 38 ? -0.157 -15.703 -13.445 1 87.12 38 GLY B N 1
ATOM 866 C CA . GLY B 1 38 ? -1.111 -16.375 -14.32 1 87.12 38 GLY B CA 1
ATOM 867 C C . GLY B 1 38 ? -2.533 -16.328 -13.797 1 87.12 38 GLY B C 1
ATOM 868 O O . GLY B 1 38 ? -3.398 -17.062 -14.258 1 87.12 38 GLY B O 1
ATOM 869 N N . ASN B 1 39 ? -2.789 -15.555 -12.836 1 91.69 39 ASN B N 1
ATOM 870 C CA . ASN B 1 39 ? -4.152 -15.414 -12.328 1 91.69 39 ASN B CA 1
ATOM 871 C C . ASN B 1 39 ? -5.062 -14.758 -13.359 1 91.69 39 ASN B C 1
ATOM 873 O O . ASN B 1 39 ? -4.637 -13.852 -14.086 1 91.69 39 ASN B O 1
ATOM 877 N N . THR B 1 40 ? -6.262 -15.242 -13.398 1 94.19 40 THR B N 1
ATOM 878 C CA . THR B 1 40 ? -7.234 -14.648 -14.305 1 94.19 40 THR B CA 1
ATOM 879 C C . THR B 1 40 ? -7.695 -13.289 -13.781 1 94.19 40 THR B C 1
ATOM 881 O O . THR B 1 40 ? -7.496 -12.969 -12.609 1 94.19 40 THR B O 1
ATOM 884 N N . LYS B 1 41 ? -8.297 -12.438 -14.664 1 95.06 41 LYS B N 1
ATOM 885 C CA . LYS B 1 41 ? -8.852 -11.148 -14.258 1 95.06 41 LYS B CA 1
ATOM 886 C C . LYS B 1 41 ? -9.859 -11.312 -13.133 1 95.06 41 LYS B C 1
ATOM 888 O O . LYS B 1 41 ? -9.906 -10.492 -12.203 1 95.06 41 LYS B O 1
ATOM 893 N N . GLN B 1 42 ? -10.695 -12.258 -13.227 1 95.81 42 GLN B N 1
ATOM 894 C CA . GLN B 1 42 ? -11.711 -12.523 -12.219 1 95.81 42 GLN B CA 1
ATOM 895 C C . GLN B 1 42 ? -11.086 -12.828 -10.859 1 95.81 42 GLN B C 1
ATOM 897 O O . GLN B 1 42 ? -11.555 -12.359 -9.828 1 95.81 42 GLN B O 1
ATOM 902 N N . GLU B 1 43 ? -10.055 -13.641 -10.922 1 94.38 43 GLU B N 1
ATOM 903 C CA . GLU B 1 43 ? -9.359 -13.992 -9.68 1 94.38 43 GLU B CA 1
ATOM 904 C C . GLU B 1 43 ? -8.703 -12.766 -9.055 1 94.38 43 GLU B C 1
ATOM 906 O O . GLU B 1 43 ? -8.766 -12.578 -7.836 1 94.38 43 GLU B O 1
ATOM 911 N N . ILE B 1 44 ? -8.094 -11.984 -9.914 1 96.5 44 ILE B N 1
ATOM 912 C CA . ILE B 1 44 ? -7.414 -10.781 -9.438 1 96.5 44 ILE B CA 1
ATOM 913 C C . ILE B 1 44 ? -8.43 -9.82 -8.836 1 96.5 44 ILE B C 1
ATOM 915 O O . ILE B 1 44 ? -8.219 -9.289 -7.742 1 96.5 44 ILE B O 1
ATOM 919 N N . MET B 1 45 ? -9.586 -9.586 -9.508 1 96.94 45 MET B N 1
ATOM 920 C CA . MET B 1 45 ? -10.617 -8.68 -9.008 1 96.94 45 MET B CA 1
ATOM 921 C C . MET B 1 45 ? -11.148 -9.148 -7.66 1 96.94 45 MET B C 1
ATOM 923 O O . MET B 1 45 ? -11.383 -8.336 -6.766 1 96.94 45 MET B O 1
ATOM 927 N N . HIS B 1 46 ? -11.328 -10.398 -7.496 1 96.38 46 HIS B N 1
ATOM 928 C CA . HIS B 1 46 ? -11.812 -10.953 -6.23 1 96.38 46 HIS B CA 1
ATOM 929 C C . HIS B 1 46 ? -10.836 -10.648 -5.094 1 96.38 46 HIS B C 1
ATOM 931 O O . HIS B 1 46 ? -11.258 -10.227 -4.012 1 96.38 46 HIS B O 1
ATOM 937 N N . LEU B 1 47 ? -9.531 -10.852 -5.367 1 95.56 47 LEU B N 1
ATOM 938 C CA . LEU B 1 47 ? -8.508 -10.578 -4.355 1 95.56 47 LEU B CA 1
ATOM 939 C C . LEU B 1 47 ? -8.438 -9.094 -4.039 1 95.56 47 LEU B C 1
ATOM 941 O O . LEU B 1 47 ? -8.258 -8.703 -2.883 1 95.56 47 LEU B O 1
ATOM 945 N N . LEU B 1 48 ? -8.57 -8.227 -5.086 1 97.62 48 LEU B N 1
ATOM 946 C CA . LEU B 1 48 ? -8.594 -6.785 -4.867 1 97.62 48 LEU B CA 1
ATOM 947 C C . LEU B 1 48 ? -9.773 -6.391 -3.98 1 97.62 48 LEU B C 1
ATOM 949 O O . LEU B 1 48 ? -9.617 -5.594 -3.055 1 97.62 48 LEU B O 1
ATOM 953 N N . GLU B 1 49 ? -10.906 -6.918 -4.234 1 97.56 49 GLU B N 1
ATOM 954 C CA . GLU B 1 49 ? -12.094 -6.605 -3.443 1 97.56 49 GLU B CA 1
ATOM 955 C C . GLU B 1 49 ? -11.922 -7.043 -1.991 1 97.56 49 GLU B C 1
ATOM 957 O O . GLU B 1 49 ? -12.281 -6.309 -1.068 1 97.56 49 GLU B O 1
ATOM 962 N N . GLN B 1 50 ? -11.391 -8.148 -1.765 1 96.94 50 GLN B N 1
ATOM 963 C CA . GLN B 1 50 ? -11.203 -8.711 -0.431 1 96.94 50 GLN B CA 1
ATOM 964 C C . GLN B 1 50 ? -10.219 -7.867 0.383 1 96.94 50 GLN B C 1
ATOM 966 O O . GLN B 1 50 ? -10.406 -7.68 1.587 1 96.94 50 GLN B O 1
ATOM 971 N N . ASN B 1 51 ? -9.172 -7.48 -0.269 1 97.38 51 ASN B N 1
ATOM 972 C CA . ASN B 1 51 ? -8.07 -6.883 0.47 1 97.38 51 ASN B CA 1
ATOM 973 C C . ASN B 1 51 ? -8.156 -5.359 0.465 1 97.38 51 ASN B C 1
ATOM 975 O O . ASN B 1 51 ? -7.668 -4.703 1.39 1 97.38 51 ASN B O 1
ATOM 979 N N . TYR B 1 52 ? -8.805 -4.805 -0.622 1 98.06 52 TYR B N 1
ATOM 980 C CA . TYR B 1 52 ? -8.781 -3.355 -0.77 1 98.06 52 TYR B CA 1
ATOM 981 C C . TYR B 1 52 ? -10.188 -2.795 -0.917 1 98.06 52 TYR B C 1
ATOM 983 O O . TYR B 1 52 ? -10.367 -1.587 -1.086 1 98.06 52 TYR B O 1
ATOM 991 N N . GLY B 1 53 ? -11.125 -3.639 -0.842 1 97.5 53 GLY B N 1
ATOM 992 C CA . GLY B 1 53 ? -12.5 -3.229 -1.054 1 97.5 53 GLY B CA 1
ATOM 993 C C . GLY B 1 53 ? -12.984 -2.211 -0.037 1 97.5 53 GLY B C 1
ATOM 994 O O . GLY B 1 53 ? -13.953 -1.493 -0.282 1 97.5 53 GLY B O 1
ATOM 995 N N . SER B 1 54 ? -12.367 -2.137 1.166 1 97.12 54 SER B N 1
ATOM 996 C CA . SER B 1 54 ? -12.727 -1.146 2.176 1 97.12 54 SER B CA 1
ATOM 997 C C . SER B 1 54 ? -12.086 0.204 1.884 1 97.12 54 SER B C 1
ATOM 999 O O . SER B 1 54 ? -12.477 1.223 2.453 1 97.12 54 SER B O 1
ATOM 1001 N N . ASP B 1 55 ? -11.164 0.156 0.995 1 97.69 55 ASP B N 1
ATOM 1002 C CA . ASP B 1 55 ? -10.398 1.367 0.73 1 97.69 55 ASP B CA 1
ATOM 1003 C C . ASP B 1 55 ? -10.773 1.976 -0.618 1 97.69 55 ASP B C 1
ATOM 1005 O O . ASP B 1 55 ? -10.641 3.186 -0.818 1 97.69 55 ASP B O 1
ATOM 1009 N N . PHE B 1 56 ? -11.203 1.248 -1.538 1 98 56 PHE B N 1
ATOM 1010 C CA . PHE B 1 56 ? -11.492 1.682 -2.9 1 98 56 PHE B CA 1
ATOM 1011 C C . PHE B 1 56 ? -12.828 1.12 -3.377 1 98 56 PHE B C 1
ATOM 1013 O O . PHE B 1 56 ? -13.227 0.027 -2.971 1 98 56 PHE B O 1
ATOM 1020 N N . THR B 1 57 ? -13.414 1.907 -4.234 1 97.44 57 THR B N 1
ATOM 1021 C CA . THR B 1 57 ? -14.648 1.424 -4.848 1 97.44 57 THR B CA 1
ATOM 1022 C C . THR B 1 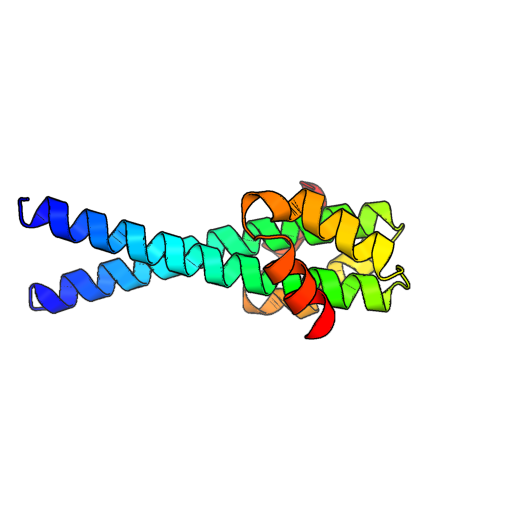57 ? -14.344 0.37 -5.91 1 97.44 57 THR B C 1
ATOM 1024 O O . THR B 1 57 ? -13.211 0.274 -6.391 1 97.44 57 THR B O 1
ATOM 1027 N N . ASP B 1 58 ? -15.414 -0.399 -6.258 1 96.25 58 ASP B N 1
ATOM 1028 C CA . ASP B 1 58 ? -15.266 -1.393 -7.316 1 96.25 58 ASP B CA 1
ATOM 1029 C C . ASP B 1 58 ? -14.773 -0.749 -8.609 1 96.25 58 ASP B C 1
ATOM 1031 O O . ASP B 1 58 ? -13.953 -1.328 -9.328 1 96.25 58 ASP B O 1
ATOM 1035 N N . GLU B 1 59 ? -15.352 0.393 -8.867 1 97.19 59 GLU B N 1
ATOM 1036 C CA . GLU B 1 59 ? -14.961 1.099 -10.086 1 97.19 59 GLU B CA 1
ATOM 1037 C C . GLU B 1 59 ? -13.484 1.458 -10.07 1 97.19 59 GLU B C 1
ATOM 1039 O O . GLU B 1 59 ? -12.789 1.302 -11.078 1 97.19 59 GLU B O 1
ATOM 1044 N N . GLN B 1 60 ? -13 1.932 -9 1 97.5 60 GLN B N 1
ATOM 1045 C CA . GLN B 1 60 ? -11.586 2.252 -8.852 1 97.5 60 GLN B CA 1
ATOM 1046 C C . GLN B 1 60 ? -10.719 1.006 -9.008 1 97.5 60 GLN B C 1
ATOM 1048 O O . GLN B 1 60 ? -9.688 1.039 -9.68 1 97.5 60 GLN B O 1
ATOM 1053 N N . LEU B 1 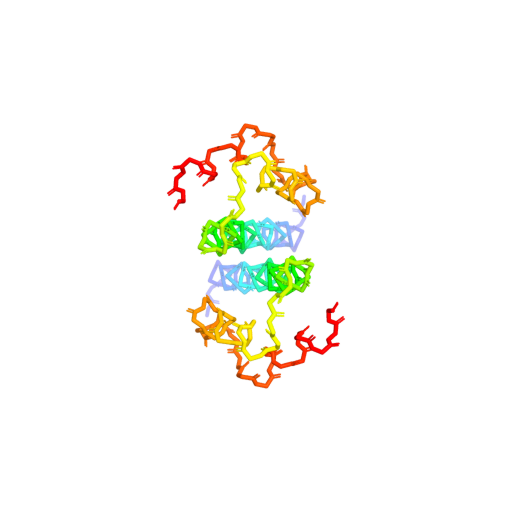61 ? -11.094 -0.013 -8.383 1 97.88 61 LEU B N 1
ATOM 1054 C CA . LEU B 1 61 ? -10.344 -1.262 -8.469 1 97.88 61 LEU B CA 1
ATOM 1055 C C . LEU B 1 61 ? -10.297 -1.766 -9.906 1 97.88 61 LEU B C 1
ATOM 1057 O O . LEU B 1 61 ? -9.25 -2.242 -10.367 1 97.88 61 LEU B O 1
ATOM 1061 N N . GLU B 1 62 ? -11.398 -1.68 -10.594 1 97.19 62 GLU B N 1
ATOM 1062 C CA . GLU B 1 62 ? -11.43 -2.053 -12 1 97.19 62 GLU B CA 1
ATOM 1063 C C . GLU B 1 62 ? -10.461 -1.205 -12.82 1 97.19 62 GLU B C 1
ATOM 1065 O O . GLU B 1 62 ? -9.805 -1.708 -13.734 1 97.19 62 GLU B O 1
ATOM 1070 N N . ASN B 1 63 ? -10.414 0.042 -12.508 1 97.5 63 ASN B N 1
ATOM 1071 C CA . ASN B 1 63 ? -9.492 0.93 -13.203 1 97.5 63 ASN B CA 1
ATOM 1072 C C . ASN B 1 63 ? -8.039 0.535 -12.953 1 97.5 63 ASN B C 1
ATOM 1074 O O . ASN B 1 63 ? -7.219 0.571 -13.875 1 97.5 63 ASN B O 1
ATOM 1078 N N . PHE B 1 64 ? -7.746 0.187 -11.75 1 96.56 64 PHE B N 1
ATOM 1079 C CA . PHE B 1 64 ? -6.395 -0.268 -11.438 1 96.56 64 PHE B CA 1
ATOM 1080 C C . PHE B 1 64 ? -6.039 -1.504 -12.25 1 96.56 64 PHE B C 1
ATOM 1082 O O . PHE B 1 64 ? -4.918 -1.623 -12.75 1 96.56 64 PHE B O 1
ATOM 1089 N N . LEU B 1 65 ? -6.996 -2.447 -12.266 1 96.12 65 LEU B N 1
ATOM 1090 C CA . LEU B 1 65 ? -6.797 -3.689 -13.008 1 96.12 65 LEU B CA 1
ATOM 1091 C C . LEU B 1 65 ? -6.508 -3.402 -14.477 1 96.12 65 LEU B C 1
ATOM 1093 O O . LEU B 1 65 ? -5.645 -4.047 -15.078 1 96.12 65 LEU B O 1
ATOM 1097 N N . LYS B 1 66 ? -7.215 -2.389 -15 1 93.81 66 LYS B N 1
ATOM 1098 C CA . LYS B 1 66 ? -7.07 -2.049 -16.422 1 93.81 66 LYS B CA 1
ATOM 1099 C C . LYS B 1 66 ? -5.742 -1.346 -16.672 1 93.81 66 LYS B C 1
ATOM 1101 O O . LYS B 1 66 ? -5.133 -1.532 -17.734 1 93.81 66 LYS B O 1
ATOM 1106 N N . GLU B 1 67 ? -5.242 -0.56 -15.758 1 91.06 67 GLU B N 1
ATOM 1107 C CA . GLU B 1 67 ? -4.059 0.28 -15.93 1 91.06 67 GLU B CA 1
ATOM 1108 C C . GLU B 1 67 ? -2.779 -0.515 -15.68 1 91.06 67 GLU B C 1
ATOM 1110 O O . GLU B 1 67 ? -1.69 -0.083 -16.062 1 91.06 67 GLU B O 1
ATOM 1115 N N . SER B 1 68 ? -2.939 -1.521 -14.969 1 83 68 SER B N 1
ATOM 1116 C CA . SER B 1 68 ? -1.753 -2.273 -14.57 1 83 68 SER B CA 1
ATOM 1117 C C . SER B 1 68 ? -1.467 -3.408 -15.547 1 83 68 SER B C 1
ATOM 1119 O O . SER B 1 68 ? -0.307 -3.732 -15.812 1 83 68 SER B O 1
#

Organism: NCBI:txid47770

pLDDT: mean 94.52, std 5.48, range [65.25, 98.56]

Solvent-accessible surface area (backbone atoms only — not comparable to full-atom values): 7244 Å² total; per-residue (Å²): 129,55,73,66,54,52,51,50,50,48,24,51,52,27,16,51,51,17,20,50,52,17,37,53,51,26,50,42,50,43,50,44,53,39,52,71,74,63,52,52,71,69,56,50,51,52,52,45,45,73,75,38,43,92,77,41,53,71,70,55,51,50,49,46,62,72,73,83,127,56,75,67,54,52,50,52,50,48,24,50,51,27,16,51,50,18,20,49,54,16,38,52,51,26,50,42,51,42,50,43,51,39,51,73,74,64,51,48,72,69,57,50,50,52,52,46,45,73,75,38,43,90,76,42,54,70,68,55,51,52,48,46,62,71,73,84

Sequence (136 aa):
MDYEEKILEREQDAREEGKEEGLKRGVKILVSSLKRTGNTKQEIMHLLEQNYGSDFTDEQLENFLKESMDYEEKILEREQDAREEGKEEGLKRGVKILVSSLKRTGNTKQEIMHLLEQNYGSDFTDEQLENFLKES

Secondary structure (DSSP, 8-state):
--HHHHHHHHHHHHHHHHHHHHHHHHHHHHHHHHHHTT--HHHHHHHHHHHHTTTS-HHHHHHHHHH-/--HHHHHHHHHHHHHHHHHHHHHHHHHHHHHHHHHHTT--HHHHHHHHHHHHTTTS-HHHHHHHHHH-